Protein AF-A0ABD1LHS9-F1 (afdb_monomer)

pLDDT: mean 77.85, std 15.76, range [29.52, 94.88]

InterPro domains:
  IPR019557 Aminotransferase-like, plant mobile domain [PF10536] (13-123)
  IPR044824 Protein MAINTENANCE OF MERISTEMS-like [PTHR46033] (13-110)

Secondary structure (DSSP, 8-state):
-----PPPSSS-HHHHHHHHHH--GGG----PPPHHHHHTS-HHHHTTGGGTTB-EEEEETTEEEEE-GGG-GGGGTBPPP-PPSPSS-GGGGG---TT-TTS-HHHHSHHHHHHHHTGGG-B----SBP-SS--TTSTT-

Structure (mmCIF, N/CA/C/O backbone):
data_AF-A0ABD1LHS9-F1
#
_entry.id   AF-A0ABD1LHS9-F1
#
loop_
_atom_site.group_PDB
_atom_site.id
_atom_site.type_symbol
_atom_site.label_atom_id
_atom_site.label_alt_id
_atom_site.label_comp_id
_atom_site.label_asym_id
_atom_site.label_entity_id
_atom_site.label_seq_id
_atom_site.pdbx_PDB_ins_code
_atom_site.Cartn_x
_atom_site.Cartn_y
_atom_site.Cartn_z
_atom_site.occupancy
_atom_site.B_iso_or_equiv
_atom_site.auth_seq_id
_atom_site.auth_comp_id
_atom_site.auth_asym_id
_atom_site.auth_atom_id
_atom_site.pdbx_PDB_model_num
ATOM 1 N N . MET A 1 1 ? -13.846 -17.321 32.119 1.00 33.09 1 MET A N 1
ATOM 2 C CA . MET A 1 1 ? -12.910 -18.035 31.224 1.00 33.09 1 MET A CA 1
ATOM 3 C C . MET A 1 1 ? -13.586 -18.156 29.868 1.00 33.09 1 MET A C 1
ATOM 5 O O . MET A 1 1 ? -14.385 -19.063 29.684 1.00 33.09 1 MET A O 1
ATOM 9 N N . SER A 1 2 ? -13.377 -17.181 28.980 1.00 33.84 2 SER A N 1
ATOM 10 C CA . SER A 1 2 ? -13.980 -17.196 27.641 1.00 33.84 2 SER A CA 1
ATOM 11 C C . SER A 1 2 ? -13.049 -17.955 26.704 1.00 33.84 2 SER A C 1
ATOM 13 O O . SER A 1 2 ? -11.894 -17.570 26.539 1.00 33.84 2 SER A O 1
ATOM 15 N N . GLN A 1 3 ? -13.526 -19.072 26.164 1.00 29.52 3 GLN A N 1
ATOM 16 C CA . GLN A 1 3 ? -12.786 -19.886 25.210 1.00 29.52 3 GLN A CA 1
ATOM 17 C C . GLN A 1 3 ? -12.832 -19.208 23.838 1.00 29.52 3 GLN A C 1
ATOM 19 O O . GLN A 1 3 ? -13.898 -19.090 23.237 1.00 29.52 3 GLN A O 1
ATOM 24 N N . HIS A 1 4 ? -11.675 -18.783 23.333 1.00 38.28 4 HIS A N 1
ATOM 25 C CA . HIS A 1 4 ? -11.513 -18.449 21.924 1.00 38.28 4 HIS A CA 1
ATOM 26 C C . HIS A 1 4 ? -11.562 -19.752 21.117 1.00 38.28 4 HIS A C 1
ATOM 28 O O . HIS A 1 4 ? -10.635 -20.558 21.165 1.00 38.28 4 HIS A O 1
ATOM 34 N N . HIS A 1 5 ? -12.668 -19.985 20.411 1.00 35.00 5 HIS A N 1
ATOM 35 C CA . HIS A 1 5 ? -12.758 -21.048 19.414 1.00 35.00 5 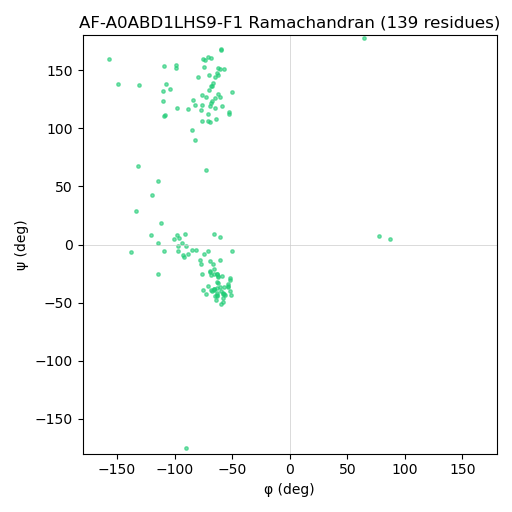HIS A CA 1
ATOM 36 C C . HIS A 1 5 ? -11.873 -20.667 18.220 1.00 35.00 5 HIS A C 1
ATOM 38 O O . HIS A 1 5 ? -12.220 -19.784 17.437 1.00 35.00 5 HIS A O 1
ATOM 44 N N . ALA A 1 6 ? -10.719 -21.320 18.096 1.00 43.56 6 ALA A N 1
ATOM 45 C CA . ALA A 1 6 ? -9.915 -21.281 16.884 1.00 43.56 6 ALA A CA 1
ATOM 46 C C . ALA A 1 6 ? -10.661 -22.047 15.779 1.00 43.56 6 ALA A C 1
ATOM 48 O O . ALA A 1 6 ? -10.956 -23.233 15.930 1.00 43.56 6 ALA A O 1
ATOM 49 N N . LEU A 1 7 ? -11.000 -21.370 14.680 1.00 44.59 7 LEU A N 1
ATOM 50 C CA . LEU A 1 7 ? -11.572 -22.031 13.507 1.00 44.59 7 LEU A CA 1
ATOM 51 C C . LEU A 1 7 ? -10.483 -22.887 12.826 1.00 44.59 7 LEU A C 1
ATOM 53 O O . LEU A 1 7 ? -9.372 -22.393 12.623 1.00 44.59 7 LEU A O 1
ATOM 57 N N . PRO A 1 8 ? -10.765 -24.152 12.461 1.00 42.44 8 PRO A N 1
ATOM 58 C CA . PRO A 1 8 ? -9.781 -25.032 11.840 1.00 42.44 8 PRO A CA 1
ATOM 59 C C . PRO A 1 8 ? -9.454 -24.528 10.426 1.00 42.44 8 PRO A C 1
ATOM 61 O O . PRO A 1 8 ? -10.334 -24.362 9.581 1.00 42.44 8 PRO A O 1
ATOM 64 N N . MET A 1 9 ? -8.173 -24.237 10.194 1.00 54.09 9 MET A N 1
ATOM 65 C CA . MET A 1 9 ? -7.706 -23.299 9.165 1.00 54.09 9 MET A CA 1
ATOM 66 C C . MET A 1 9 ? -7.530 -23.887 7.750 1.00 54.09 9 MET A C 1
ATOM 68 O O . MET A 1 9 ? -7.228 -23.128 6.839 1.00 54.09 9 MET A O 1
ATOM 72 N N . VAL A 1 10 ? -7.707 -25.194 7.507 1.00 51.69 10 VAL A N 1
ATOM 73 C CA . VAL A 1 10 ? -7.199 -25.793 6.244 1.00 51.69 10 VAL A CA 1
ATOM 74 C C . VAL A 1 10 ? -8.275 -26.324 5.275 1.00 51.69 10 VAL A C 1
ATOM 76 O O . VAL A 1 10 ? -8.065 -26.241 4.070 1.00 51.69 10 VAL A O 1
ATOM 79 N N . ASP A 1 11 ? -9.478 -26.707 5.723 1.00 54.44 11 ASP A N 1
ATOM 80 C CA . ASP A 1 11 ? -10.535 -27.248 4.828 1.00 54.44 11 ASP A CA 1
ATOM 81 C C . ASP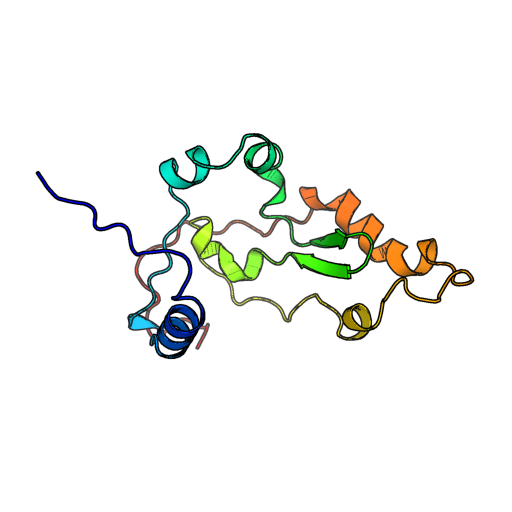 A 1 11 ? -11.604 -26.227 4.388 1.00 54.44 11 ASP A C 1
ATOM 83 O O . ASP A 1 11 ? -12.612 -26.567 3.768 1.00 54.44 11 ASP A O 1
ATOM 87 N N . ASN A 1 12 ? -11.408 -24.944 4.699 1.00 66.44 12 ASN A N 1
ATOM 88 C CA . ASN A 1 12 ? -12.502 -23.970 4.721 1.00 66.44 12 ASN A CA 1
ATOM 89 C C . ASN A 1 12 ? -12.395 -22.866 3.654 1.00 66.44 12 ASN A C 1
ATOM 91 O O . ASN A 1 12 ? -13.263 -22.006 3.591 1.00 66.44 12 ASN A O 1
ATOM 95 N N . MET A 1 13 ? -11.373 -22.861 2.786 1.00 76.12 13 MET A N 1
ATOM 96 C CA . MET A 1 13 ? -11.157 -21.756 1.829 1.00 76.12 13 MET A CA 1
ATOM 97 C C . MET A 1 13 ? -12.332 -21.541 0.867 1.00 76.12 13 MET A C 1
ATOM 99 O O . MET A 1 13 ? -12.715 -20.403 0.603 1.00 76.12 13 MET A O 1
ATOM 103 N N . GLY A 1 14 ? -12.939 -22.624 0.370 1.00 83.50 14 GLY A N 1
ATOM 104 C CA . GLY A 1 14 ? -14.106 -22.532 -0.512 1.00 83.50 14 GLY A CA 1
ATOM 105 C C . GLY A 1 14 ? -15.337 -21.961 0.196 1.00 83.50 14 GLY A C 1
ATOM 106 O O . GLY A 1 14 ? -16.071 -21.160 -0.375 1.00 83.50 14 GLY A O 1
ATOM 107 N N . VAL A 1 15 ? -15.537 -22.327 1.460 1.00 83.50 15 VAL A N 1
ATOM 108 C CA . VAL A 1 15 ? -16.645 -21.843 2.292 1.00 83.50 15 VAL A CA 1
ATOM 109 C C . VAL A 1 15 ? -16.397 -20.411 2.759 1.00 83.50 15 VAL A C 1
ATOM 111 O O . VAL A 1 15 ? -17.329 -19.616 2.731 1.00 83.50 15 VAL A O 1
ATOM 114 N N . ILE A 1 16 ? -15.164 -20.044 3.118 1.00 82.94 16 ILE A N 1
ATOM 115 C CA . ILE A 1 16 ? -14.770 -18.667 3.447 1.00 82.94 16 ILE A CA 1
ATOM 116 C C . ILE A 1 16 ? -15.021 -17.769 2.243 1.00 82.94 16 ILE A C 1
ATOM 118 O O . ILE A 1 16 ? -15.727 -16.775 2.372 1.00 82.94 16 ILE A O 1
ATOM 122 N N . ARG A 1 17 ? -14.523 -18.149 1.061 1.00 84.81 17 ARG A N 1
ATOM 123 C CA . ARG A 1 17 ? -14.746 -17.389 -0.172 1.00 84.81 17 ARG A CA 1
ATOM 124 C C . ARG A 1 17 ? -16.234 -17.231 -0.464 1.00 84.81 17 ARG A C 1
ATOM 126 O O . ARG A 1 17 ? -16.699 -16.115 -0.628 1.00 84.81 17 ARG A O 1
ATOM 133 N N . LYS A 1 18 ? -16.989 -18.332 -0.413 1.00 86.06 18 LYS A N 1
ATOM 134 C CA . LYS A 1 18 ? -18.445 -18.313 -0.587 1.00 86.06 18 LYS A CA 1
ATOM 135 C C . LYS A 1 18 ? -19.123 -17.387 0.427 1.00 86.06 18 LYS A C 1
ATOM 137 O O . LYS A 1 18 ? -20.017 -16.641 0.064 1.00 86.06 18 LYS A O 1
ATOM 142 N N . THR A 1 19 ? -18.702 -17.427 1.686 1.00 86.44 19 THR A N 1
ATOM 14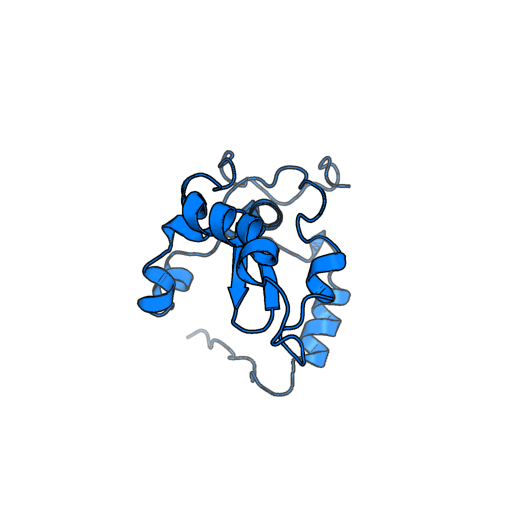3 C CA . THR A 1 19 ? -19.253 -16.577 2.747 1.00 86.44 19 THR A CA 1
ATOM 144 C C . THR A 1 19 ? -18.976 -15.108 2.454 1.00 86.44 19 THR A C 1
ATOM 146 O O . THR A 1 19 ? -19.915 -14.323 2.476 1.00 86.44 19 THR A O 1
ATOM 149 N N . LEU A 1 20 ? -17.733 -14.754 2.105 1.00 84.12 20 LEU A N 1
ATOM 150 C CA . LEU A 1 20 ? -17.347 -13.399 1.701 1.00 84.12 20 LEU A CA 1
ATOM 151 C C . LEU A 1 20 ? -18.147 -12.912 0.485 1.00 84.12 20 LEU A C 1
ATOM 153 O O . LEU A 1 20 ? -18.637 -11.788 0.506 1.00 84.12 20 LEU A O 1
ATOM 157 N N . ASP A 1 21 ? -18.342 -13.769 -0.521 1.00 85.88 21 ASP A N 1
ATOM 158 C CA . ASP A 1 21 ? -19.124 -13.458 -1.725 1.00 85.88 21 ASP A CA 1
ATOM 159 C C . ASP A 1 21 ? -20.607 -13.165 -1.402 1.00 85.88 21 ASP A C 1
ATOM 161 O O . ASP A 1 21 ? -21.260 -12.411 -2.124 1.00 85.88 21 ASP A O 1
ATOM 165 N N . TYR A 1 22 ? -21.150 -13.741 -0.320 1.00 85.50 22 TYR A N 1
ATOM 166 C CA . TYR A 1 22 ? -22.527 -13.505 0.137 1.00 85.50 22 TYR A CA 1
ATOM 167 C C . TYR A 1 22 ? -22.670 -12.384 1.173 1.00 85.50 22 TYR A C 1
ATOM 169 O O . TYR A 1 22 ? -23.805 -12.015 1.493 1.00 85.50 22 TYR A O 1
ATOM 177 N N . LEU A 1 23 ? -21.575 -11.835 1.710 1.00 83.00 23 LEU A N 1
ATOM 178 C CA . LEU A 1 23 ? -21.665 -10.723 2.653 1.00 83.00 23 LEU A CA 1
ATOM 179 C C . LEU A 1 23 ? -22.241 -9.497 1.945 1.00 83.00 23 LEU A C 1
ATOM 181 O O . LEU A 1 23 ? -21.731 -9.031 0.924 1.00 83.00 23 LEU A O 1
ATOM 185 N N . ARG A 1 24 ? -23.311 -8.935 2.511 1.00 76.69 24 ARG A N 1
ATOM 186 C CA . ARG A 1 24 ? -23.810 -7.633 2.065 1.00 76.69 24 ARG A CA 1
ATOM 187 C C . ARG A 1 24 ? -22.882 -6.554 2.606 1.00 76.69 24 ARG A C 1
ATOM 189 O O . ARG A 1 24 ? -22.193 -6.747 3.601 1.00 76.69 24 ARG A O 1
ATOM 196 N N . ARG A 1 25 ? -22.908 -5.366 1.999 1.00 67.62 25 ARG A N 1
ATOM 197 C CA . ARG A 1 25 ? -22.069 -4.233 2.438 1.00 67.62 25 ARG A CA 1
ATOM 198 C C . ARG A 1 25 ? -22.233 -3.893 3.924 1.00 67.62 25 ARG A C 1
ATOM 200 O O . ARG A 1 25 ? -21.257 -3.537 4.565 1.00 67.62 25 ARG A O 1
ATOM 207 N N . SER A 1 26 ? -23.447 -4.018 4.461 1.00 71.12 26 SER A N 1
ATOM 208 C CA . SER A 1 26 ? -23.745 -3.810 5.886 1.00 71.12 26 SER A CA 1
ATOM 209 C C . SER A 1 26 ? -23.157 -4.884 6.798 1.00 71.12 26 SER A C 1
ATOM 211 O O . SER A 1 26 ? -22.979 -4.645 7.987 1.00 71.12 26 SER A O 1
ATOM 213 N N . ASP A 1 27 ? -22.889 -6.063 6.241 1.00 74.69 27 ASP A N 1
ATOM 214 C CA . ASP A 1 27 ? -22.378 -7.223 6.963 1.00 74.69 27 ASP A CA 1
ATOM 215 C C . ASP A 1 27 ? -20.833 -7.202 7.013 1.00 74.69 27 ASP A C 1
ATOM 217 O O . ASP A 1 27 ? -20.229 -8.000 7.726 1.00 74.69 27 ASP A O 1
ATOM 221 N N . PHE A 1 28 ? -20.187 -6.280 6.280 1.00 71.50 28 PHE A N 1
ATOM 222 C CA . PHE A 1 28 ? -18.734 -6.131 6.224 1.00 71.50 28 PHE A CA 1
ATOM 223 C C . PHE A 1 28 ? -18.270 -4.858 6.942 1.00 71.50 28 PHE A C 1
ATOM 225 O O . PHE A 1 28 ? -18.484 -3.737 6.475 1.00 71.50 28 PHE A O 1
ATOM 232 N N . ILE A 1 29 ? -17.589 -5.031 8.075 1.00 72.19 29 ILE A N 1
ATOM 233 C CA . ILE A 1 29 ? -17.000 -3.927 8.837 1.00 72.19 29 ILE A CA 1
ATOM 234 C C . ILE A 1 29 ? -15.522 -3.819 8.468 1.00 72.19 29 ILE A C 1
ATOM 236 O O . ILE A 1 29 ? -14.734 -4.725 8.733 1.00 72.19 29 ILE A O 1
ATOM 240 N N . TRP A 1 30 ? -15.137 -2.687 7.881 1.00 74.69 30 TRP A N 1
ATOM 241 C CA . TRP A 1 30 ? -13.730 -2.360 7.669 1.00 74.69 30 TRP A CA 1
ATOM 242 C C . TRP A 1 30 ? -13.114 -1.915 8.993 1.00 74.69 30 TRP A C 1
ATOM 244 O O . TRP A 1 30 ? -13.394 -0.811 9.459 1.00 74.69 30 TRP A O 1
ATOM 254 N N . TYR A 1 31 ? -12.297 -2.779 9.593 1.00 78.62 31 TYR A N 1
ATOM 255 C CA . TYR A 1 31 ? -11.546 -2.465 10.803 1.00 78.62 31 TYR A CA 1
ATOM 256 C C . TYR A 1 31 ? -10.071 -2.213 10.453 1.00 78.62 31 TYR A C 1
ATOM 258 O O . TYR A 1 31 ? -9.503 -3.000 9.688 1.00 78.62 31 TYR A O 1
ATOM 266 N N . PRO A 1 32 ? -9.448 -1.141 10.971 1.00 86.62 32 PRO A N 1
ATOM 267 C CA . PRO A 1 32 ? -8.024 -0.907 10.779 1.00 86.62 32 PRO A CA 1
ATOM 268 C C . PRO A 1 32 ? -7.188 -2.026 11.399 1.00 86.62 32 PRO A C 1
ATOM 270 O O . PRO A 1 32 ? -7.594 -2.620 12.400 1.00 86.62 32 PRO A O 1
ATOM 273 N N . TYR A 1 33 ? -6.001 -2.289 10.860 1.00 87.44 33 TYR A N 1
ATOM 274 C CA . TYR A 1 33 ? -5.055 -3.183 11.519 1.00 87.44 33 TYR A CA 1
ATOM 275 C C . TYR A 1 33 ? -4.716 -2.631 12.910 1.00 87.44 33 TYR A C 1
ATOM 277 O O . TYR A 1 33 ? -4.220 -1.511 13.043 1.00 87.44 33 TYR A O 1
ATOM 285 N N . SER A 1 34 ? -5.024 -3.399 13.959 1.00 88.94 34 SER A N 1
ATOM 286 C CA . SER A 1 34 ? -4.676 -3.019 15.328 1.00 88.94 34 SER A CA 1
ATOM 287 C C . SER A 1 34 ? -3.178 -3.189 15.566 1.00 88.94 34 SER A C 1
ATOM 289 O O . SER A 1 34 ? -2.529 -3.989 14.891 1.00 88.94 34 SER A O 1
ATOM 291 N N . ALA A 1 35 ? -2.646 -2.490 16.573 1.00 90.12 35 ALA A N 1
ATOM 292 C CA . ALA A 1 35 ? -1.266 -2.684 17.017 1.00 90.12 35 ALA A CA 1
ATOM 293 C C . ALA A 1 35 ? -0.970 -4.171 17.282 1.00 90.12 35 ALA A C 1
ATOM 295 O O . ALA A 1 35 ? -0.003 -4.690 16.746 1.00 90.12 35 ALA A O 1
ATOM 296 N N . ASP A 1 36 ? -1.884 -4.888 17.947 1.00 92.94 36 ASP A N 1
ATOM 297 C CA . ASP A 1 36 ? -1.737 -6.327 18.209 1.00 92.94 36 ASP A CA 1
ATOM 298 C C . ASP A 1 36 ? -1.562 -7.169 16.934 1.00 92.94 36 ASP A C 1
ATOM 300 O O . ASP A 1 36 ? -0.840 -8.164 16.949 1.00 92.94 36 ASP A O 1
ATOM 304 N N . VAL A 1 37 ? -2.243 -6.813 15.836 1.00 89.94 37 VAL A N 1
ATOM 305 C CA . VAL A 1 37 ? -2.108 -7.515 14.548 1.00 89.94 37 VAL A CA 1
ATOM 306 C C . VAL A 1 37 ? -0.763 -7.192 13.908 1.00 89.94 37 VAL A C 1
ATOM 308 O O . VAL A 1 37 ? -0.100 -8.093 13.403 1.00 89.94 37 VAL A O 1
ATOM 311 N N . ILE A 1 38 ? -0.341 -5.928 13.950 1.00 91.19 38 ILE A N 1
ATOM 312 C CA . ILE A 1 38 ? 0.957 -5.501 13.414 1.00 91.19 38 ILE A CA 1
ATOM 313 C C . ILE A 1 38 ? 2.120 -6.124 14.206 1.00 91.19 38 ILE A C 1
ATOM 315 O O . ILE A 1 38 ? 3.112 -6.570 13.624 1.00 91.19 38 ILE A O 1
ATOM 319 N N . ASP A 1 39 ? 1.978 -6.236 15.523 1.00 91.88 39 ASP A N 1
ATOM 320 C CA . ASP A 1 39 ? 2.972 -6.821 16.425 1.00 91.88 39 ASP A CA 1
ATOM 321 C C . ASP A 1 39 ? 3.111 -8.342 16.238 1.00 91.88 39 ASP A C 1
ATOM 323 O O . ASP A 1 39 ? 4.173 -8.912 16.494 1.00 91.88 39 ASP A O 1
ATOM 327 N N . GLN A 1 40 ? 2.080 -9.009 15.712 1.00 94.69 40 GLN A N 1
ATOM 328 C CA . GLN A 1 40 ? 2.126 -10.433 15.357 1.00 94.69 40 GLN A CA 1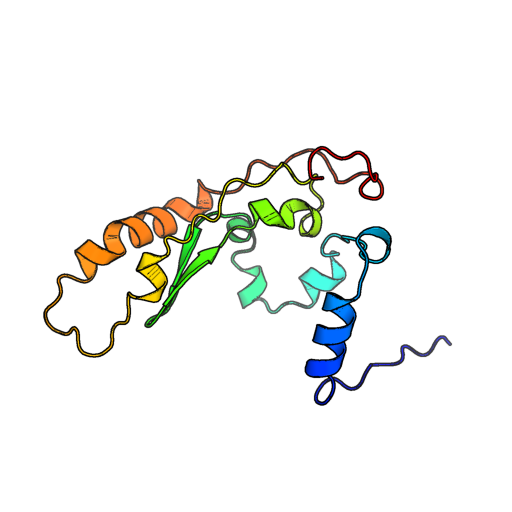
ATOM 329 C C . GLN A 1 40 ? 2.846 -10.728 14.035 1.00 94.69 40 GLN A C 1
ATOM 331 O O . GLN A 1 40 ? 3.147 -11.890 13.757 1.00 94.69 40 GLN A O 1
ATOM 336 N N . LEU A 1 41 ? 3.120 -9.716 13.207 1.00 92.12 41 LEU A N 1
ATOM 337 C CA . LEU A 1 41 ? 3.870 -9.905 11.965 1.00 92.12 41 LEU A CA 1
ATOM 338 C C . LEU A 1 41 ? 5.338 -10.263 12.258 1.00 92.12 41 LEU A C 1
ATOM 340 O O . LEU A 1 41 ? 5.846 -10.036 13.357 1.00 92.12 41 LEU A O 1
ATOM 344 N N . SER A 1 42 ? 6.043 -10.838 11.284 1.00 93.62 42 SER A N 1
ATOM 345 C CA . SER A 1 42 ? 7.492 -11.016 11.424 1.00 93.62 42 SER A CA 1
ATOM 346 C C . SER A 1 42 ? 8.225 -9.674 11.328 1.00 93.62 42 SER A C 1
ATOM 348 O O . SER A 1 42 ? 7.693 -8.687 10.805 1.00 93.62 42 SER A O 1
ATOM 350 N N . ASP A 1 43 ? 9.470 -9.637 11.804 1.00 92.62 43 ASP A N 1
ATOM 351 C CA . ASP A 1 43 ? 10.324 -8.454 11.670 1.00 92.62 43 ASP A CA 1
ATOM 352 C C . ASP A 1 43 ? 10.558 -8.090 10.200 1.00 92.62 43 ASP A C 1
ATOM 354 O O . ASP A 1 43 ? 10.534 -6.910 9.859 1.00 92.62 43 ASP A O 1
ATOM 358 N N . GLU A 1 44 ? 10.686 -9.078 9.308 1.00 89.06 44 GLU A N 1
ATOM 359 C CA . GLU A 1 44 ? 10.838 -8.843 7.867 1.00 89.06 44 GLU A CA 1
ATOM 360 C C . GLU A 1 44 ? 9.609 -8.153 7.271 1.00 89.06 44 GLU A C 1
ATOM 362 O O . GLU A 1 44 ? 9.745 -7.279 6.418 1.00 89.06 44 GLU A O 1
ATOM 367 N N . CYS A 1 45 ? 8.407 -8.512 7.734 1.00 87.81 45 CYS A N 1
ATOM 368 C CA . CYS A 1 45 ? 7.178 -7.855 7.304 1.00 87.81 45 CYS A CA 1
ATOM 369 C C . CYS A 1 45 ? 7.112 -6.408 7.807 1.00 87.81 45 CYS A C 1
ATOM 371 O O . CYS A 1 45 ? 6.687 -5.526 7.062 1.00 87.81 45 CYS A O 1
ATOM 373 N N . ARG A 1 46 ? 7.543 -6.154 9.0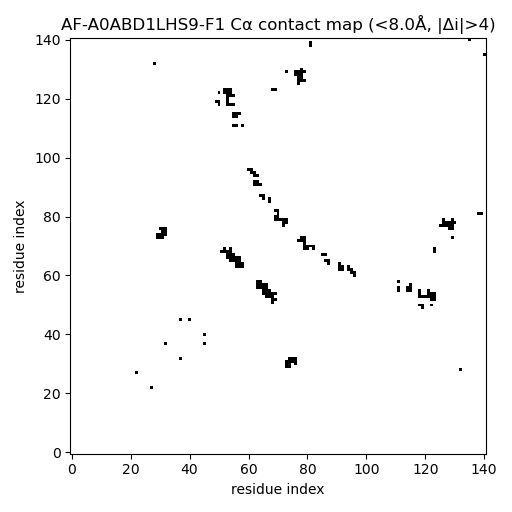50 1.00 90.06 46 ARG A N 1
ATOM 374 C CA . ARG A 1 46 ? 7.526 -4.814 9.655 1.00 90.06 46 ARG A CA 1
ATOM 375 C C . ARG A 1 46 ? 8.634 -3.885 9.160 1.00 90.06 46 ARG A C 1
ATOM 377 O O . ARG A 1 46 ? 8.464 -2.670 9.224 1.00 90.06 46 ARG A O 1
ATOM 384 N N . HIS A 1 47 ? 9.754 -4.434 8.688 1.00 88.81 47 HIS A N 1
ATOM 385 C CA . HIS A 1 47 ? 10.967 -3.678 8.356 1.00 88.81 47 HIS A CA 1
ATOM 386 C C . HIS A 1 47 ? 10.720 -2.519 7.381 1.00 88.81 47 HIS A C 1
ATOM 388 O O . HIS A 1 47 ? 11.336 -1.467 7.506 1.00 88.81 47 HIS A O 1
ATOM 394 N N . GLU A 1 48 ? 9.783 -2.697 6.450 1.00 86.94 48 GLU A N 1
ATOM 395 C CA . GLU A 1 48 ? 9.438 -1.718 5.415 1.00 86.94 48 GLU A CA 1
ATOM 396 C C . GLU A 1 48 ? 7.962 -1.288 5.545 1.00 86.94 48 GLU A C 1
ATOM 398 O O . GLU A 1 48 ? 7.219 -1.204 4.569 1.00 86.94 48 GLU A O 1
ATOM 403 N N . MET A 1 49 ? 7.485 -1.047 6.770 1.00 89.50 49 MET A N 1
ATOM 404 C CA . MET A 1 49 ? 6.121 -0.538 6.993 1.00 89.50 49 MET A CA 1
ATOM 405 C C . MET A 1 49 ? 5.849 0.802 6.299 1.00 89.50 49 MET A C 1
ATOM 407 O O . MET A 1 49 ? 4.708 1.092 5.942 1.00 89.50 49 MET A O 1
ATOM 411 N N . ASP A 1 50 ? 6.883 1.613 6.075 1.00 87.25 50 ASP A N 1
ATOM 412 C CA . ASP A 1 50 ? 6.789 2.908 5.398 1.00 87.25 50 ASP A CA 1
ATOM 413 C C . ASP A 1 50 ? 6.318 2.793 3.940 1.00 87.25 50 ASP A C 1
ATOM 415 O O . ASP A 1 50 ? 5.714 3.735 3.424 1.00 87.25 50 ASP A O 1
ATOM 419 N N . ILE A 1 51 ? 6.543 1.647 3.285 1.00 92.25 51 ILE A N 1
ATOM 420 C CA . ILE A 1 51 ? 6.131 1.422 1.890 1.00 92.25 51 ILE A CA 1
ATOM 421 C C . ILE A 1 51 ? 4.800 0.676 1.755 1.00 92.25 51 ILE A C 1
ATOM 423 O O . ILE A 1 51 ? 4.328 0.460 0.639 1.00 92.25 51 ILE A O 1
ATOM 427 N N . TRP A 1 52 ? 4.154 0.287 2.859 1.00 92.50 52 TRP A N 1
ATOM 428 C CA . TRP A 1 52 ? 2.851 -0.387 2.798 1.00 92.50 52 TRP A CA 1
ATOM 429 C C . TRP A 1 52 ? 1.770 0.492 2.169 1.00 92.50 52 TRP A C 1
ATOM 431 O O . TRP A 1 52 ? 0.831 -0.017 1.561 1.00 92.50 52 TRP A O 1
ATOM 441 N N . GLU A 1 53 ? 1.929 1.808 2.279 1.00 93.69 53 GLU A N 1
ATOM 442 C CA . GLU A 1 53 ? 1.030 2.811 1.715 1.00 93.69 53 GLU A CA 1
ATOM 443 C C . GLU A 1 53 ? 1.427 3.236 0.289 1.00 93.69 53 GLU A C 1
ATOM 445 O O . GLU A 1 53 ? 0.730 4.047 -0.323 1.00 93.69 53 GLU A O 1
ATOM 450 N N . SER A 1 54 ? 2.523 2.697 -0.265 1.00 94.88 54 SER A N 1
ATOM 451 C CA . SER A 1 54 ? 3.035 3.053 -1.592 1.00 94.88 54 SER A CA 1
ATOM 452 C C . SER A 1 54 ? 2.176 2.499 -2.727 1.00 94.88 54 SER A C 1
ATOM 454 O O . SER A 1 54 ? 1.986 1.294 -2.850 1.00 94.88 54 SER A O 1
ATOM 456 N N . ILE A 1 55 ? 1.744 3.363 -3.640 1.00 93.56 55 ILE A N 1
ATOM 457 C CA . ILE A 1 55 ? 1.107 2.966 -4.896 1.00 93.56 55 ILE A CA 1
ATOM 458 C C . ILE A 1 55 ? 2.220 2.690 -5.915 1.00 93.56 55 ILE A C 1
ATOM 460 O O . ILE A 1 55 ? 2.802 3.618 -6.479 1.00 93.56 55 ILE A O 1
ATOM 464 N N . CYS A 1 56 ? 2.582 1.422 -6.121 1.00 92.44 56 CYS A N 1
ATOM 465 C CA . CYS A 1 56 ? 3.731 1.054 -6.958 1.00 92.44 56 CYS A CA 1
ATOM 466 C C . CYS A 1 56 ? 3.631 -0.380 -7.511 1.00 92.44 56 CYS A C 1
ATOM 468 O O . CYS A 1 56 ? 2.892 -1.202 -6.971 1.00 92.44 56 CYS A O 1
ATOM 470 N N . PRO A 1 57 ? 4.359 -0.720 -8.587 1.00 90.62 57 PRO A N 1
ATOM 471 C CA . PRO A 1 57 ? 4.407 -2.089 -9.081 1.00 90.62 57 PRO A CA 1
ATOM 472 C C . PRO A 1 57 ? 5.303 -2.965 -8.197 1.00 90.62 57 PRO A C 1
ATOM 474 O O . PRO A 1 57 ? 6.469 -2.651 -7.970 1.00 90.62 57 PRO A O 1
ATOM 477 N N . LEU A 1 58 ? 4.768 -4.100 -7.761 1.00 87.81 58 LEU A N 1
ATOM 478 C CA . LEU A 1 58 ? 5.511 -5.214 -7.192 1.00 87.81 58 LEU A CA 1
ATOM 479 C C . LEU A 1 58 ? 6.076 -6.051 -8.336 1.00 87.81 58 LEU A C 1
ATOM 481 O O . LEU A 1 58 ? 5.336 -6.571 -9.175 1.00 87.81 58 LEU A O 1
ATOM 485 N N . VAL A 1 59 ? 7.399 -6.172 -8.368 1.00 79.12 59 VAL A N 1
ATOM 486 C CA . VAL A 1 59 ? 8.115 -6.938 -9.388 1.00 79.12 59 VAL A CA 1
ATOM 487 C C . VAL A 1 59 ? 8.658 -8.204 -8.742 1.00 79.12 59 VAL A C 1
ATOM 489 O O . VAL A 1 59 ? 9.567 -8.156 -7.917 1.00 79.12 59 VAL A O 1
ATOM 492 N N . SER A 1 60 ? 8.101 -9.347 -9.128 1.00 77.38 60 SER A N 1
ATOM 493 C CA . SER A 1 60 ? 8.656 -10.667 -8.835 1.00 77.38 60 SER A CA 1
ATOM 494 C C . SER A 1 60 ? 9.188 -11.270 -10.129 1.00 77.38 60 SER A C 1
ATOM 496 O O . SER A 1 60 ? 8.683 -10.949 -11.204 1.00 77.38 60 SER A O 1
ATOM 498 N N . ASN A 1 61 ? 10.173 -12.170 -10.044 1.00 68.69 61 ASN A N 1
ATOM 499 C CA . ASN A 1 61 ? 10.905 -12.762 -11.176 1.00 68.69 61 ASN A CA 1
ATOM 500 C C . ASN A 1 61 ? 10.035 -13.344 -12.310 1.00 68.69 61 ASN A C 1
ATOM 502 O O . ASN A 1 61 ? 10.585 -13.794 -13.304 1.00 68.69 61 ASN A O 1
ATOM 506 N N . LEU A 1 62 ? 8.708 -13.408 -12.193 1.00 68.62 62 LEU A N 1
ATOM 507 C CA . LEU A 1 62 ? 7.809 -13.902 -13.234 1.00 68.62 62 LEU A CA 1
ATOM 508 C C . LEU A 1 62 ? 6.530 -13.070 -13.417 1.00 68.62 62 LEU A 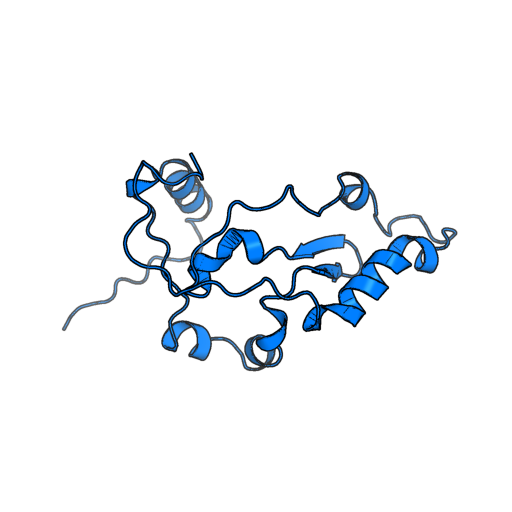C 1
ATOM 510 O O . LEU A 1 62 ? 5.762 -13.390 -14.323 1.00 68.62 62 LEU A O 1
ATOM 514 N N . ILE A 1 63 ? 6.267 -12.067 -12.568 1.00 75.19 63 ILE A N 1
ATOM 515 C CA . ILE A 1 63 ? 4.984 -11.349 -12.517 1.00 75.19 63 ILE A CA 1
ATOM 516 C C . ILE A 1 63 ? 5.214 -9.901 -12.073 1.00 75.19 63 ILE A C 1
ATOM 518 O O . ILE A 1 63 ? 5.964 -9.642 -11.132 1.00 75.19 63 ILE A O 1
ATOM 522 N N . ILE A 1 64 ? 4.521 -8.976 -12.737 1.00 78.94 64 ILE A N 1
ATOM 523 C CA . ILE A 1 64 ? 4.370 -7.589 -12.298 1.00 78.94 64 ILE A CA 1
ATOM 524 C C . ILE A 1 64 ? 2.918 -7.398 -11.863 1.00 78.94 64 ILE A C 1
ATOM 526 O O . ILE A 1 64 ? 2.002 -7.624 -12.655 1.00 78.94 64 ILE A O 1
ATOM 530 N N . GLU A 1 65 ? 2.713 -6.963 -10.626 1.00 86.50 65 GLU A N 1
ATOM 531 C CA . GLU A 1 65 ? 1.394 -6.669 -10.061 1.00 86.50 65 GLU A CA 1
ATOM 532 C C . GLU A 1 65 ? 1.417 -5.292 -9.399 1.00 86.50 65 GLU A C 1
ATOM 534 O O . GLU A 1 65 ? 2.387 -4.954 -8.732 1.00 86.50 65 GLU A O 1
ATOM 539 N N . TRP A 1 66 ? 0.388 -4.463 -9.584 1.00 88.19 66 TRP A N 1
ATOM 540 C CA . TRP A 1 66 ? 0.354 -3.158 -8.920 1.00 88.19 66 TRP A CA 1
ATOM 541 C C . TRP A 1 66 ? -0.184 -3.266 -7.499 1.00 88.19 66 TRP A C 1
ATOM 543 O O . TRP A 1 66 ? -1.319 -3.683 -7.282 1.00 88.19 66 TRP A O 1
ATOM 553 N N . HIS A 1 67 ? 0.614 -2.793 -6.548 1.00 91.38 67 HIS A N 1
ATOM 554 C CA . HIS A 1 67 ? 0.177 -2.501 -5.193 1.00 91.38 67 HIS A CA 1
ATOM 555 C C . HIS A 1 67 ? -0.617 -1.190 -5.188 1.00 91.38 67 HIS A C 1
ATOM 557 O O . HIS A 1 67 ? -0.104 -0.150 -5.608 1.00 91.38 67 HIS A O 1
ATOM 563 N N . GLN A 1 68 ? -1.881 -1.246 -4.757 1.00 92.75 68 GLN A N 1
ATOM 564 C CA . GLN A 1 68 ? -2.815 -0.107 -4.735 1.00 92.75 68 GLN A CA 1
ATOM 565 C C . GLN A 1 68 ? -3.524 0.020 -3.376 1.00 92.75 68 GLN A C 1
ATOM 567 O O . GLN A 1 68 ? -4.736 -0.215 -3.269 1.00 92.75 68 GLN A O 1
ATOM 572 N N . PRO A 1 69 ? -2.778 0.362 -2.310 1.00 92.56 69 PRO A N 1
ATOM 573 C CA . PRO A 1 69 ? -3.329 0.508 -0.962 1.00 92.56 69 PRO A CA 1
ATOM 574 C C . PRO A 1 69 ? -4.303 1.693 -0.840 1.00 92.56 69 PRO A C 1
ATOM 576 O O . PRO A 1 69 ? -5.139 1.718 0.062 1.00 92.56 69 PRO A O 1
ATOM 579 N N . ASP A 1 70 ? -4.284 2.621 -1.801 1.00 92.19 70 ASP A N 1
ATOM 580 C CA . ASP A 1 70 ? -5.262 3.699 -1.961 1.00 92.19 70 ASP A CA 1
ATOM 581 C C . ASP A 1 70 ? -6.697 3.200 -2.177 1.00 92.19 70 ASP A C 1
ATOM 583 O O . ASP A 1 70 ? -7.627 3.984 -2.045 1.00 92.19 70 ASP A O 1
ATOM 587 N N . ARG A 1 71 ? -6.910 1.909 -2.465 1.00 90.19 71 ARG A N 1
ATOM 588 C CA . ARG A 1 71 ? -8.245 1.282 -2.551 1.00 90.19 71 ARG A CA 1
ATOM 589 C C . ARG A 1 71 ? -8.742 0.670 -1.241 1.00 90.19 71 ARG A C 1
ATOM 591 O O . ARG A 1 71 ? -9.897 0.253 -1.171 1.00 90.19 71 ARG A O 1
ATOM 598 N N . ILE A 1 72 ? -7.866 0.556 -0.245 1.00 88.62 72 ILE A N 1
ATOM 599 C CA . ILE A 1 72 ? -8.110 -0.116 1.040 1.00 88.62 72 ILE A CA 1
ATOM 600 C C . ILE A 1 72 ? -7.639 0.737 2.229 1.00 88.62 72 ILE A C 1
ATOM 602 O O . ILE A 1 72 ? -7.314 0.214 3.293 1.00 88.62 72 ILE A O 1
ATOM 606 N N . MET A 1 73 ? -7.655 2.062 2.089 1.00 91.00 73 MET A N 1
ATOM 607 C CA . MET A 1 73 ? -7.220 3.051 3.084 1.00 91.00 73 MET A CA 1
ATOM 608 C C . MET A 1 73 ? -7.869 2.850 4.465 1.00 91.00 73 MET A C 1
ATOM 610 O O . MET A 1 73 ? -7.251 3.122 5.493 1.00 91.00 73 MET A O 1
ATOM 614 N N . ARG A 1 74 ? -9.084 2.287 4.509 1.00 86.81 74 ARG A N 1
ATOM 615 C CA . ARG A 1 74 ? -9.789 1.943 5.759 1.00 86.81 74 ARG A CA 1
ATOM 616 C C . ARG A 1 74 ? -9.065 0.898 6.601 1.00 86.81 74 ARG A C 1
ATOM 618 O O . ARG A 1 74 ? -9.126 0.980 7.823 1.00 86.81 74 ARG A O 1
ATOM 625 N N . GLN A 1 75 ? -8.359 -0.048 5.981 1.00 88.56 75 GLN A N 1
ATOM 626 C CA . GLN A 1 75 ? -7.533 -1.016 6.713 1.00 88.56 75 GLN A CA 1
ATOM 627 C C . GLN A 1 75 ? -6.349 -0.344 7.419 1.00 88.56 75 GLN A C 1
ATOM 629 O O . GLN A 1 75 ? -5.837 -0.868 8.401 1.00 88.56 75 GLN A O 1
ATOM 634 N N . PHE A 1 76 ? -5.957 0.847 6.969 1.00 89.44 76 PHE A N 1
ATOM 635 C CA . PHE A 1 76 ? -4.919 1.667 7.589 1.00 89.44 76 PHE A CA 1
ATOM 636 C C . PHE A 1 76 ? -5.492 2.738 8.534 1.00 89.44 76 PHE A C 1
ATOM 638 O O . PHE A 1 76 ? -4.748 3.557 9.062 1.00 89.44 76 PHE A O 1
ATOM 645 N N . GLY A 1 77 ? -6.809 2.744 8.772 1.00 89.50 77 GLY A N 1
ATOM 646 C CA . GLY A 1 77 ? -7.455 3.709 9.668 1.00 89.50 77 GLY A CA 1
ATOM 647 C C . GLY A 1 77 ? -7.864 5.023 9.017 1.00 89.50 77 GLY A C 1
ATOM 648 O O . GLY A 1 77 ? -8.371 5.901 9.712 1.00 89.50 77 GLY A O 1
ATOM 649 N N . PHE A 1 78 ? -7.708 5.158 7.703 1.00 90.19 78 PHE A N 1
ATOM 650 C CA . PHE A 1 78 ? -8.041 6.374 6.970 1.00 90.19 78 PHE A CA 1
ATOM 651 C C . PHE A 1 78 ? -9.409 6.273 6.287 1.00 90.19 78 PHE A C 1
ATOM 653 O O . PHE A 1 78 ? -9.890 5.191 5.941 1.00 90.19 78 PHE A O 1
ATOM 660 N N . GLN A 1 79 ? -10.040 7.419 6.053 1.00 88.44 79 GLN A N 1
ATOM 661 C CA . GLN A 1 79 ? -11.193 7.515 5.163 1.00 88.44 79 GLN A CA 1
ATOM 662 C C . GLN A 1 79 ? -10.801 7.120 3.734 1.00 88.44 79 GLN A C 1
ATOM 664 O O . GLN A 1 79 ? -9.846 7.618 3.150 1.00 88.44 79 GLN A O 1
ATOM 669 N N . GLN A 1 80 ? -11.571 6.216 3.141 1.00 86.94 80 GLN A N 1
ATOM 670 C CA . GLN A 1 80 ? -11.399 5.860 1.734 1.00 86.94 80 GLN A CA 1
ATOM 671 C C . GLN A 1 80 ? -11.788 7.093 0.891 1.00 86.94 80 GLN A C 1
ATOM 673 O O . GLN A 1 80 ? -12.896 7.612 1.085 1.00 86.94 80 GLN A O 1
ATOM 678 N N . LEU A 1 81 ? -11.014 7.453 -0.147 1.00 86.06 81 LEU A N 1
ATOM 679 C CA . LEU A 1 81 ? -11.465 8.285 -1.297 1.00 86.06 81 LEU A CA 1
ATOM 680 C C . LEU A 1 81 ? -11.824 7.438 -2.533 1.00 86.06 81 LEU A C 1
ATOM 682 O O . LEU A 1 81 ? -11.309 6.324 -2.656 1.00 86.06 81 LEU A O 1
ATOM 686 N N . ILE A 1 82 ? -12.745 7.908 -3.395 1.00 84.75 82 ILE A N 1
ATOM 687 C CA . ILE A 1 82 ? -13.185 7.135 -4.574 1.00 84.75 82 ILE A CA 1
ATOM 688 C C . ILE A 1 82 ? -11.931 6.731 -5.357 1.00 84.75 82 ILE A C 1
ATOM 690 O O . ILE A 1 82 ? -11.220 7.616 -5.841 1.00 84.75 82 ILE A O 1
ATOM 694 N N . PRO A 1 83 ? -11.613 5.428 -5.448 1.00 81.69 83 PRO A N 1
ATOM 695 C CA . PRO A 1 83 ? -10.339 5.011 -5.988 1.00 81.69 83 PRO A CA 1
ATOM 696 C C . PRO A 1 83 ? -10.300 5.290 -7.483 1.00 81.69 83 PRO A C 1
ATOM 698 O O . PRO A 1 83 ? -11.291 5.119 -8.199 1.00 81.69 83 PRO A O 1
ATOM 701 N N . HIS A 1 84 ? -9.119 5.646 -7.976 1.00 84.44 84 HIS A N 1
ATOM 702 C CA . HIS A 1 84 ? -8.872 5.725 -9.410 1.00 84.44 84 HIS A CA 1
ATOM 703 C C . HIS A 1 84 ? -9.111 4.360 -10.084 1.00 84.44 84 HIS A C 1
ATOM 705 O O . HIS A 1 84 ? -9.238 3.340 -9.403 1.00 84.44 84 HIS A O 1
ATOM 711 N N . PRO A 1 85 ? -9.176 4.265 -11.419 1.00 85.38 85 PRO A N 1
ATOM 712 C CA . PRO A 1 85 ? -9.144 2.973 -12.104 1.00 85.38 85 PRO A CA 1
ATOM 713 C C . PRO A 1 85 ? -7.879 2.164 -11.755 1.00 85.38 85 PRO A C 1
ATOM 715 O O . PRO A 1 85 ? -6.860 2.771 -11.412 1.00 85.38 85 PRO A O 1
ATOM 718 N N . PRO A 1 86 ? -7.924 0.816 -11.787 1.00 84.81 86 PRO A N 1
ATOM 719 C CA . PRO A 1 86 ? -6.754 -0.022 -11.528 1.00 84.81 86 PRO A CA 1
ATOM 720 C C . PRO A 1 86 ? -5.540 0.411 -12.348 1.00 84.81 86 PRO A C 1
ATOM 722 O O . PRO A 1 86 ? -5.643 0.613 -13.556 1.00 84.81 86 PRO A O 1
ATOM 725 N N . CYS A 1 87 ? -4.395 0.557 -11.680 1.00 81.12 87 CYS A N 1
ATOM 726 C CA . CYS A 1 87 ? -3.149 0.964 -12.328 1.00 81.12 87 CYS A CA 1
ATOM 727 C C . CYS A 1 87 ? -2.507 -0.189 -13.097 1.00 81.12 87 CYS A C 1
ATOM 729 O O . CYS A 1 87 ? -1.670 0.076 -13.952 1.00 81.12 87 CYS A O 1
ATOM 731 N N . THR A 1 88 ? -2.912 -1.438 -12.828 1.00 78.62 88 THR A N 1
ATOM 732 C CA . THR A 1 88 ? -2.461 -2.634 -13.546 1.00 78.62 88 THR A CA 1
ATOM 733 C C . THR A 1 88 ? -2.897 -2.579 -15.011 1.00 78.62 88 THR A C 1
ATOM 735 O O . THR A 1 88 ? -4.082 -2.771 -15.300 1.00 78.62 88 THR A O 1
ATOM 738 N N . PRO A 1 89 ? -1.976 -2.356 -15.967 1.00 71.56 89 PRO A N 1
ATOM 739 C CA . PRO A 1 89 ? -2.320 -2.398 -17.379 1.00 71.56 89 PRO A CA 1
ATOM 740 C C . PRO A 1 89 ? -2.666 -3.842 -17.766 1.00 71.56 89 PRO A C 1
ATOM 742 O O . PRO A 1 89 ? -1.908 -4.745 -17.418 1.00 71.56 89 PRO A O 1
ATOM 745 N N . PRO A 1 90 ? -3.731 -4.112 -18.538 1.00 71.00 90 PRO A N 1
ATOM 746 C CA . PRO A 1 90 ? -4.073 -5.480 -18.951 1.00 71.00 90 PRO A CA 1
ATOM 747 C C . PRO A 1 90 ? -2.901 -6.233 -19.600 1.00 71.00 90 PRO A C 1
ATOM 749 O O . PRO A 1 90 ? -2.761 -7.446 -19.465 1.00 71.00 90 PRO A O 1
ATOM 752 N N . GLN A 1 91 ? -2.016 -5.488 -20.263 1.00 68.69 91 GLN A N 1
ATOM 753 C CA . GLN A 1 91 ? -0.841 -5.994 -20.953 1.00 68.69 91 GLN A CA 1
ATOM 754 C C . GLN A 1 91 ? 0.201 -6.604 -20.007 1.00 68.69 91 GLN A C 1
ATOM 756 O O . GLN A 1 91 ? 0.941 -7.484 -20.447 1.00 68.69 91 GLN A O 1
ATOM 761 N N . VAL A 1 92 ? 0.258 -6.208 -18.724 1.00 68.25 92 VAL A N 1
ATOM 762 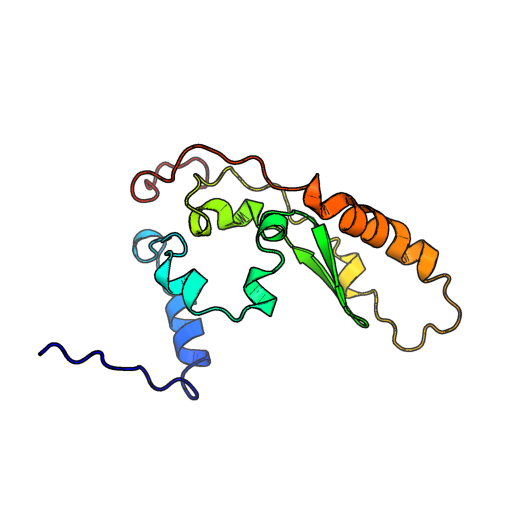C CA . VAL A 1 92 ? 1.257 -6.765 -17.792 1.00 68.25 92 VAL A CA 1
ATOM 763 C C . VAL A 1 92 ? 0.999 -8.232 -17.462 1.00 68.25 92 VAL A C 1
ATOM 765 O O . VAL A 1 92 ? 1.950 -8.975 -17.247 1.00 68.25 92 VAL A O 1
ATOM 768 N N . HIS A 1 93 ? -0.251 -8.701 -17.546 1.00 68.69 93 HIS A N 1
ATOM 769 C CA . HIS A 1 93 ? -0.579 -10.123 -17.382 1.00 68.69 93 HIS A CA 1
ATOM 770 C C . HIS A 1 93 ? -0.071 -10.994 -18.544 1.00 68.69 93 HIS A C 1
ATOM 772 O O . HIS A 1 93 ? -0.009 -12.217 -18.425 1.00 68.69 93 HIS A O 1
ATOM 778 N N . HIS A 1 94 ? 0.321 -10.378 -19.663 1.00 66.94 94 HIS A N 1
ATOM 779 C CA . HIS A 1 94 ? 0.944 -11.046 -20.807 1.00 66.94 94 HIS A CA 1
ATOM 780 C C . HIS A 1 94 ? 2.482 -10.954 -20.784 1.00 66.94 94 HIS A C 1
ATOM 782 O O . HIS A 1 94 ? 3.158 -11.564 -21.621 1.00 66.94 94 HIS A O 1
ATOM 788 N N . LEU A 1 95 ? 3.058 -10.210 -19.832 1.00 66.44 95 LEU A N 1
ATOM 789 C CA . LEU A 1 95 ? 4.502 -10.112 -19.639 1.00 66.44 95 LEU A CA 1
ATOM 790 C C . LEU A 1 95 ? 4.993 -11.312 -18.823 1.00 66.44 95 LEU A C 1
ATOM 792 O O . LEU A 1 95 ? 5.060 -11.275 -17.601 1.00 66.44 95 LEU A O 1
ATOM 796 N N . THR A 1 96 ? 5.353 -12.394 -19.514 1.00 64.50 96 THR A N 1
ATOM 797 C CA . THR A 1 96 ? 5.997 -13.565 -18.900 1.00 64.50 96 THR A CA 1
ATOM 798 C C . THR A 1 96 ? 7.466 -13.631 -19.300 1.00 64.50 96 THR A C 1
ATOM 800 O O . THR A 1 96 ? 7.755 -13.506 -20.488 1.00 64.50 96 THR A O 1
ATOM 803 N N . LEU A 1 97 ? 8.380 -13.953 -18.379 1.00 61.59 97 LEU A N 1
ATOM 804 C CA . LEU A 1 97 ? 9.791 -14.202 -18.732 1.00 61.59 97 LEU A CA 1
ATOM 805 C C . LEU A 1 97 ? 10.019 -15.523 -19.502 1.00 61.59 97 LEU A C 1
ATOM 807 O O . LEU A 1 97 ? 11.131 -15.808 -19.943 1.00 61.59 97 LEU A O 1
ATOM 811 N N . ARG A 1 98 ? 8.986 -16.359 -19.684 1.00 64.38 98 ARG A N 1
ATOM 812 C CA . ARG A 1 98 ? 9.109 -17.644 -20.390 1.00 64.38 98 ARG A CA 1
ATOM 813 C C . ARG A 1 98 ? 9.393 -17.432 -21.882 1.00 64.38 98 ARG A C 1
ATOM 815 O O . ARG A 1 98 ? 8.604 -16.809 -22.582 1.00 64.38 98 ARG A O 1
ATOM 822 N N . GLY A 1 99 ? 10.492 -18.014 -22.370 1.00 59.34 99 GLY A N 1
ATOM 823 C CA . GLY A 1 99 ? 10.812 -18.108 -23.803 1.00 59.34 99 GLY A CA 1
ATOM 824 C C . GLY A 1 99 ? 11.348 -16.827 -24.452 1.00 59.34 99 GLY A C 1
ATOM 825 O O . GLY A 1 99 ? 11.527 -16.797 -25.665 1.00 59.34 99 GLY A O 1
ATOM 826 N N . LYS A 1 100 ? 11.627 -15.784 -23.667 1.00 61.88 100 LYS A N 1
ATOM 827 C CA . LYS A 1 100 ? 11.978 -14.442 -24.155 1.00 61.88 100 LYS A CA 1
ATOM 828 C C . LYS A 1 100 ? 13.416 -14.059 -23.798 1.00 61.88 100 LYS A C 1
ATOM 830 O O . LYS A 1 100 ? 13.665 -13.030 -23.187 1.00 61.88 100 LYS A O 1
ATOM 835 N N . ASN A 1 101 ? 14.385 -14.888 -24.177 1.00 59.75 101 ASN A N 1
ATOM 836 C CA . ASN A 1 101 ? 15.808 -14.635 -23.891 1.00 59.75 101 ASN A CA 1
ATOM 837 C C . ASN A 1 101 ? 16.428 -13.526 -24.772 1.00 59.75 101 ASN A C 1
ATOM 839 O O . ASN A 1 101 ? 17.569 -13.141 -24.542 1.00 59.75 101 ASN A O 1
ATOM 843 N N . ALA A 1 102 ? 15.697 -13.043 -25.785 1.00 60.41 102 ALA A N 1
ATOM 844 C CA . ALA A 1 102 ? 16.152 -12.056 -26.770 1.00 60.41 102 ALA A CA 1
ATOM 845 C C . ALA A 1 102 ? 15.494 -10.667 -26.628 1.00 60.41 102 ALA A C 1
ATOM 847 O O . ALA A 1 102 ? 15.885 -9.740 -27.336 1.00 60.41 102 ALA A O 1
ATOM 848 N N . ASP A 1 103 ? 14.516 -10.507 -25.729 1.00 62.88 103 ASP A N 1
ATOM 849 C CA . ASP A 1 103 ? 13.836 -9.225 -25.528 1.00 62.88 103 ASP A CA 1
ATOM 850 C C . ASP A 1 103 ? 14.682 -8.291 -24.648 1.00 62.88 103 ASP A C 1
ATOM 852 O O . ASP A 1 103 ? 15.334 -8.724 -23.694 1.00 62.88 103 ASP A O 1
ATOM 856 N N . HIS A 1 104 ? 14.638 -6.986 -24.939 1.00 68.75 104 HIS A N 1
ATOM 857 C CA . HIS A 1 104 ? 15.253 -5.927 -24.128 1.00 68.75 104 HIS A CA 1
ATOM 858 C C . HIS A 1 104 ? 14.446 -5.719 -22.832 1.00 68.75 104 HIS A C 1
ATOM 860 O O . HIS A 1 104 ? 13.822 -4.683 -22.615 1.00 68.75 104 HIS A O 1
ATOM 866 N N . TRP A 1 105 ? 14.408 -6.742 -21.974 1.00 71.12 105 TRP A N 1
ATOM 867 C CA . TRP A 1 105 ? 13.583 -6.785 -20.765 1.00 71.12 105 TRP A CA 1
ATOM 868 C C . TRP A 1 105 ? 13.780 -5.584 -19.855 1.00 71.12 105 TRP A C 1
ATOM 870 O O . TRP A 1 105 ? 12.808 -5.092 -19.293 1.00 71.12 105 TRP A O 1
ATOM 880 N N . THR A 1 106 ? 15.009 -5.079 -19.768 1.00 73.62 106 THR A N 1
ATOM 881 C CA . THR A 1 106 ? 15.346 -3.853 -19.040 1.00 73.62 106 THR A CA 1
ATOM 882 C C . THR A 1 106 ? 14.528 -2.658 -19.518 1.00 73.62 106 THR A C 1
ATOM 884 O O . THR A 1 106 ? 13.991 -1.942 -18.687 1.00 73.62 106 THR A O 1
ATOM 887 N N . ALA A 1 107 ? 14.348 -2.485 -20.830 1.00 77.00 107 ALA A N 1
ATOM 888 C CA . ALA A 1 107 ? 13.513 -1.423 -21.390 1.00 77.00 107 ALA A CA 1
ATOM 889 C C . ALA A 1 107 ? 12.015 -1.676 -21.153 1.00 77.00 107 ALA A C 1
ATOM 891 O O . ALA A 1 107 ? 11.258 -0.740 -20.912 1.00 77.00 107 ALA A O 1
ATOM 892 N N . VAL A 1 108 ? 11.582 -2.942 -21.188 1.00 75.44 108 VAL A N 1
ATOM 893 C CA . VAL A 1 108 ? 10.176 -3.324 -20.962 1.00 75.44 108 VAL A CA 1
ATOM 894 C C . VAL A 1 108 ? 9.737 -3.026 -19.527 1.00 75.44 108 VAL A C 1
ATOM 896 O O . VAL A 1 108 ? 8.610 -2.582 -19.314 1.00 75.44 108 VAL A O 1
ATOM 899 N N . ILE A 1 109 ? 10.612 -3.254 -18.544 1.00 79.88 109 ILE A N 1
ATOM 900 C CA . ILE A 1 109 ? 10.299 -3.060 -17.121 1.00 79.88 109 ILE A CA 1
ATOM 901 C C . ILE A 1 109 ? 10.838 -1.743 -16.554 1.00 79.88 109 ILE A C 1
ATOM 903 O O . ILE A 1 109 ? 10.698 -1.514 -15.353 1.00 79.88 109 ILE A O 1
ATOM 907 N N . ASP A 1 110 ? 11.438 -0.878 -17.375 1.00 85.12 110 ASP A N 1
ATOM 908 C CA . ASP A 1 110 ? 12.079 0.363 -16.921 1.00 85.12 110 ASP A CA 1
ATOM 909 C C . ASP A 1 110 ? 11.087 1.261 -16.173 1.00 85.12 110 ASP A C 1
ATOM 911 O O . ASP A 1 110 ? 11.337 1.681 -15.046 1.00 85.12 110 ASP A O 1
ATOM 915 N N . GLY A 1 111 ? 9.886 1.444 -16.730 1.00 84.56 111 GLY A N 1
ATOM 916 C CA . GLY A 1 111 ? 8.813 2.189 -16.067 1.00 84.56 111 GLY A CA 1
ATOM 917 C C . GLY A 1 111 ? 8.432 1.602 -14.703 1.00 84.56 111 GLY A C 1
ATOM 918 O O . GLY A 1 111 ? 8.272 2.344 -13.734 1.00 84.56 111 GLY A O 1
ATOM 919 N N . CYS A 1 112 ? 8.354 0.271 -14.594 1.00 84.50 112 CYS A N 1
ATOM 920 C CA . CYS A 1 112 ? 8.068 -0.394 -13.323 1.00 84.50 112 CYS A CA 1
ATOM 921 C C . CYS A 1 112 ? 9.222 -0.248 -12.326 1.00 84.50 112 CYS A C 1
ATOM 923 O O . CYS A 1 112 ? 8.990 -0.012 -11.145 1.00 84.50 112 CYS A O 1
ATOM 925 N N . THR A 1 113 ? 10.458 -0.330 -12.809 1.00 87.12 113 THR A N 1
ATOM 926 C CA . THR A 1 113 ? 11.673 -0.177 -12.003 1.00 87.12 113 THR A CA 1
ATOM 927 C C . THR A 1 113 ? 11.774 1.242 -11.452 1.00 87.12 113 THR A C 1
ATOM 929 O O . THR A 1 113 ? 12.004 1.429 -10.260 1.00 87.12 113 THR A O 1
ATOM 932 N N . ASN A 1 114 ? 11.512 2.247 -12.286 1.00 91.06 114 ASN A N 1
ATOM 933 C CA . ASN A 1 114 ? 11.493 3.651 -11.890 1.00 91.06 114 ASN A CA 1
ATOM 934 C C . ASN A 1 114 ? 10.390 3.935 -10.860 1.00 91.06 114 ASN A C 1
ATOM 936 O O . ASN A 1 114 ? 10.654 4.571 -9.839 1.00 91.06 114 ASN A O 1
ATOM 940 N N . ALA A 1 115 ? 9.181 3.406 -11.071 1.00 90.75 115 ALA A N 1
ATOM 941 C CA . ALA A 1 115 ? 8.087 3.535 -10.110 1.00 90.75 115 ALA A CA 1
ATOM 942 C C . ALA A 1 115 ? 8.410 2.853 -8.767 1.00 90.75 115 ALA A C 1
ATOM 944 O O . ALA A 1 115 ? 8.200 3.444 -7.710 1.00 90.75 115 ALA A O 1
ATOM 945 N N . TRP A 1 116 ? 8.988 1.647 -8.792 1.00 91.25 116 TRP A N 1
ATOM 946 C CA . TRP A 1 116 ? 9.432 0.944 -7.586 1.00 91.25 116 TRP A CA 1
ATOM 947 C C . TRP A 1 116 ? 10.546 1.696 -6.845 1.00 91.25 116 TRP A C 1
ATOM 949 O O . TRP A 1 116 ? 10.518 1.819 -5.618 1.00 91.25 116 TRP A O 1
ATOM 959 N N . ASN A 1 117 ? 11.519 2.252 -7.566 1.00 93.12 117 ASN A N 1
ATOM 960 C CA . ASN A 1 117 ? 12.584 3.062 -6.971 1.00 93.12 117 ASN A CA 1
ATOM 961 C C . ASN A 1 117 ? 12.028 4.331 -6.306 1.00 93.12 117 ASN A C 1
ATOM 963 O O . ASN A 1 117 ? 12.534 4.747 -5.266 1.00 93.12 117 ASN A O 1
ATOM 967 N N . ASN A 1 118 ? 10.944 4.891 -6.847 1.00 93.56 118 ASN A N 1
ATOM 968 C CA . ASN A 1 118 ? 10.257 6.064 -6.310 1.00 93.56 118 ASN A CA 1
ATOM 969 C C . ASN A 1 118 ? 9.114 5.737 -5.322 1.00 93.56 118 ASN A C 1
ATOM 971 O O . ASN A 1 118 ? 8.355 6.632 -4.942 1.00 93.56 118 ASN A O 1
ATOM 975 N N . ARG A 1 119 ? 8.966 4.474 -4.891 1.00 93.88 119 ARG A N 1
ATOM 976 C CA . ARG A 1 119 ? 7.809 4.004 -4.101 1.00 93.88 119 ARG A CA 1
ATOM 977 C C . ARG A 1 119 ? 7.515 4.852 -2.860 1.00 93.88 119 ARG A C 1
ATOM 979 O O . ARG A 1 119 ? 6.365 5.203 -2.625 1.00 93.88 119 ARG A O 1
ATOM 986 N N . ARG A 1 120 ? 8.554 5.298 -2.146 1.00 93.81 120 ARG A N 1
ATOM 987 C CA . ARG A 1 120 ? 8.431 6.127 -0.930 1.00 93.81 120 ARG A CA 1
ATOM 988 C C . ARG A 1 120 ? 7.793 7.496 -1.167 1.00 93.81 120 ARG A C 1
ATOM 990 O O . ARG A 1 120 ? 7.187 8.049 -0.261 1.00 93.81 120 ARG A O 1
ATOM 997 N N . ASN A 1 121 ? 7.893 8.023 -2.384 1.00 94.56 121 ASN A N 1
ATOM 998 C CA . ASN A 1 121 ? 7.252 9.280 -2.775 1.00 94.56 121 ASN A CA 1
ATOM 999 C C . ASN A 1 121 ? 5.875 9.058 -3.419 1.00 94.56 121 ASN A C 1
ATOM 1001 O O . ASN A 1 121 ? 5.239 10.013 -3.852 1.00 94.56 121 ASN A O 1
ATOM 1005 N N . SER A 1 122 ? 5.438 7.801 -3.521 1.00 93.25 122 SER A N 1
ATOM 1006 C CA . SER A 1 122 ? 4.205 7.391 -4.197 1.00 93.25 122 SER A CA 1
ATOM 1007 C C . SER A 1 122 ? 3.160 6.872 -3.205 1.00 93.25 122 SER A C 1
ATOM 1009 O O . SER A 1 122 ? 2.244 6.152 -3.595 1.00 93.25 122 SER A O 1
ATOM 1011 N N . CYS A 1 123 ? 3.300 7.189 -1.913 1.00 93.00 123 CYS A N 1
ATOM 1012 C CA . CYS A 1 123 ? 2.299 6.840 -0.910 1.00 93.00 123 CYS A CA 1
ATOM 1013 C C . CYS A 1 123 ? 0.981 7.571 -1.171 1.00 93.00 123 CYS A C 1
ATOM 1015 O O . CYS A 1 123 ? 0.979 8.722 -1.616 1.00 93.00 123 CYS A O 1
ATOM 1017 N N . PHE A 1 124 ? -0.142 6.908 -0.892 1.00 91.62 124 PHE A N 1
ATOM 1018 C CA . PHE A 1 124 ? -1.438 7.569 -0.998 1.00 91.62 124 PHE A CA 1
ATOM 1019 C C . PHE A 1 124 ? -1.513 8.768 -0.044 1.00 91.62 124 PHE A C 1
ATOM 1021 O O . PHE A 1 124 ? -0.904 8.793 1.029 1.00 91.62 124 PHE A O 1
ATOM 1028 N N . GLN A 1 125 ? -2.298 9.776 -0.417 1.00 91.38 125 GLN A N 1
ATOM 1029 C CA . GLN A 1 125 ? -2.529 10.913 0.462 1.00 91.38 125 GLN A CA 1
ATOM 1030 C C . GLN A 1 125 ? -3.413 10.484 1.637 1.00 91.38 125 GLN A C 1
ATOM 1032 O O . GLN A 1 125 ? -4.593 10.180 1.462 1.00 91.38 125 GLN A O 1
ATOM 1037 N N . ARG A 1 126 ? -2.845 10.473 2.846 1.00 91.75 126 ARG A N 1
ATOM 1038 C CA . ARG A 1 126 ? -3.585 10.171 4.077 1.00 91.75 126 ARG A CA 1
ATOM 1039 C C . ARG A 1 126 ? -4.716 11.181 4.281 1.00 91.75 126 ARG A C 1
ATOM 1041 O O . ARG A 1 126 ? -4.490 12.391 4.284 1.00 91.75 126 ARG A O 1
ATOM 1048 N N . THR A 1 127 ? -5.928 10.680 4.468 1.00 91.25 127 THR A N 1
ATOM 1049 C CA . THR A 1 127 ? -7.097 11.482 4.850 1.00 91.25 127 THR A CA 1
ATOM 1050 C C . THR A 1 127 ? -7.228 11.553 6.373 1.00 91.25 127 THR A C 1
ATOM 1052 O O . THR A 1 127 ? -6.407 11.007 7.110 1.00 91.25 127 THR A O 1
ATOM 1055 N N . GLY A 1 128 ? -8.312 12.167 6.859 1.00 89.38 128 GLY A N 1
ATOM 1056 C CA . GLY A 1 128 ? -8.721 12.032 8.257 1.00 89.38 128 GLY A CA 1
ATOM 1057 C C . GLY A 1 128 ? -9.007 10.575 8.663 1.00 89.38 128 GLY A C 1
ATOM 1058 O O . GLY A 1 128 ? -9.109 9.695 7.792 1.00 89.38 128 GLY A O 1
ATOM 1059 N N . PRO A 1 129 ? -9.135 10.315 9.977 1.00 88.44 129 PRO A N 1
ATOM 1060 C CA . PRO A 1 129 ? -9.444 8.991 10.497 1.00 88.44 129 PRO A CA 1
ATOM 1061 C C . PRO A 1 129 ? -10.810 8.512 10.002 1.00 88.44 129 PRO 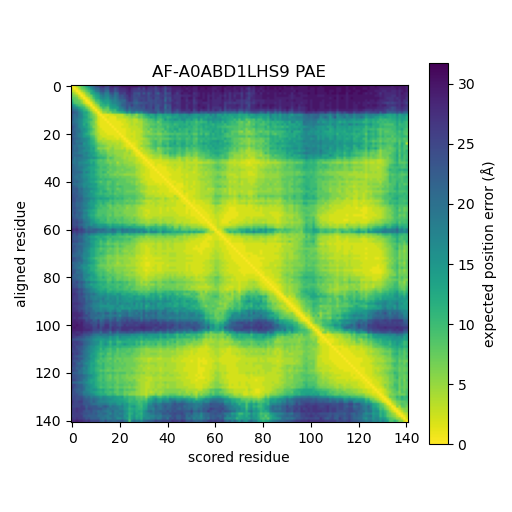A C 1
ATOM 1063 O O . PRO A 1 129 ? -11.744 9.298 9.818 1.00 88.44 129 PRO A O 1
ATOM 1066 N N . GLN A 1 130 ? -10.937 7.206 9.784 1.00 80.94 130 GLN A N 1
ATOM 1067 C CA . GLN A 1 130 ? -12.222 6.602 9.458 1.00 80.94 130 GLN A CA 1
ATOM 1068 C C . GLN A 1 130 ? -13.185 6.751 10.644 1.00 80.94 130 GLN A C 1
ATOM 1070 O O . GLN A 1 130 ? -12.964 6.184 11.711 1.00 80.94 130 GLN A O 1
ATOM 1075 N N . GLU A 1 131 ? -14.289 7.465 10.430 1.00 75.06 131 GLU A N 1
ATOM 1076 C CA . GLU A 1 131 ? -15.359 7.640 11.413 1.00 75.06 131 GLU A CA 1
ATOM 1077 C C . GLU A 1 131 ? -16.616 6.885 10.971 1.00 75.06 131 GLU A C 1
ATOM 1079 O O . GLU A 1 131 ? -17.045 6.989 9.819 1.00 75.06 131 GLU A O 1
ATOM 1084 N N . GLY A 1 132 ? -17.208 6.114 11.887 1.00 66.38 132 GLY A N 1
ATOM 1085 C CA . GLY A 1 132 ? -18.464 5.397 11.658 1.00 66.38 132 GLY A CA 1
ATOM 1086 C C . GLY A 1 132 ? -18.415 4.298 10.585 1.00 66.38 132 GLY A C 1
ATOM 1087 O O . GLY A 1 132 ? -17.398 4.042 9.931 1.00 66.38 132 GLY A O 1
ATOM 1088 N N . LEU A 1 133 ? -19.553 3.618 10.418 1.00 64.12 133 LEU A N 1
ATOM 1089 C CA . LEU A 1 133 ? -19.783 2.676 9.318 1.00 64.12 133 LEU A CA 1
ATOM 1090 C C . LEU A 1 133 ? -20.008 3.450 8.009 1.00 64.12 133 LEU A C 1
ATOM 1092 O O . LEU A 1 133 ? -20.494 4.580 8.034 1.00 64.12 133 LEU A O 1
ATOM 1096 N N . LEU A 1 134 ? -19.687 2.839 6.861 1.00 58.50 134 LEU A N 1
ATOM 1097 C CA . LEU A 1 134 ? -20.085 3.367 5.550 1.00 58.50 134 LEU A CA 1
ATOM 1098 C C . LEU A 1 134 ? -21.596 3.601 5.555 1.00 58.50 134 LEU A C 1
ATOM 1100 O O . LEU A 1 134 ? -22.369 2.644 5.621 1.00 58.50 134 LEU A O 1
ATOM 1104 N N . SER A 1 135 ? -22.018 4.866 5.497 1.00 53.31 135 SER A N 1
ATOM 1105 C CA . SER A 1 135 ? -23.427 5.155 5.278 1.00 53.31 135 SER A CA 1
ATOM 1106 C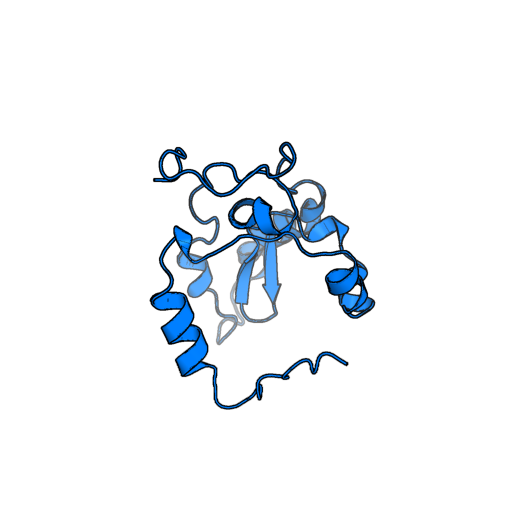 C . SER A 1 135 ? -23.812 4.611 3.902 1.00 53.31 135 SER A C 1
ATOM 1108 O O . SER A 1 135 ? -23.023 4.635 2.953 1.00 53.31 135 SER A O 1
ATOM 1110 N N . SER A 1 136 ? -25.056 4.162 3.761 1.00 54.94 136 SER A N 1
ATOM 1111 C CA . SER A 1 136 ? -25.631 3.780 2.467 1.00 54.94 136 SER A CA 1
ATOM 1112 C C . SER A 1 136 ? -25.786 4.961 1.494 1.00 54.94 136 SER A C 1
ATOM 1114 O O . SER A 1 136 ? -26.463 4.820 0.483 1.00 54.94 136 SER A O 1
ATOM 1116 N N . GLN A 1 137 ? -25.231 6.130 1.824 1.00 45.62 137 GLN A N 1
ATOM 1117 C CA . GLN A 1 137 ? -25.280 7.375 1.058 1.00 45.62 137 GLN A CA 1
ATOM 1118 C C . GLN A 1 137 ? -23.879 7.878 0.685 1.00 45.62 137 GLN A C 1
ATOM 1120 O O . GLN A 1 137 ? -23.735 9.005 0.232 1.00 45.62 137 GLN A O 1
ATOM 1125 N N . SER A 1 138 ? -22.833 7.087 0.926 1.00 56.47 138 SER A N 1
ATOM 1126 C CA . SER A 1 138 ? -21.474 7.449 0.538 1.00 56.47 138 SER A CA 1
ATOM 1127 C C . SER A 1 138 ? -21.348 7.482 -0.990 1.00 56.47 138 SER A C 1
ATOM 1129 O O . SER A 1 138 ? -21.833 6.562 -1.642 1.00 56.47 138 SER A O 1
ATOM 1131 N N . ASP A 1 139 ? -20.634 8.470 -1.546 1.00 51.88 139 ASP A N 1
ATOM 1132 C CA . ASP A 1 139 ? -20.401 8.675 -2.998 1.00 51.88 139 ASP A CA 1
ATOM 1133 C C . ASP A 1 139 ? -19.663 7.513 -3.714 1.00 51.88 139 ASP A C 1
ATOM 1135 O O . ASP A 1 139 ? -19.289 7.595 -4.879 1.00 51.88 139 ASP A O 1
ATOM 1139 N N . TYR A 1 140 ? -19.436 6.414 -3.000 1.00 52.22 140 TYR A N 1
ATOM 1140 C CA . TYR A 1 140 ? -18.931 5.128 -3.477 1.00 52.22 140 TYR A CA 1
ATOM 1141 C C . TYR A 1 140 ? -19.976 4.221 -4.116 1.00 52.22 140 TYR A C 1
ATOM 1143 O O . TYR A 1 140 ? -19.641 3.097 -4.506 1.00 52.22 140 TYR A O 1
ATOM 1151 N N . ILE A 1 141 ? -21.239 4.642 -4.091 1.00 49.00 141 ILE A N 1
ATOM 1152 C CA . ILE A 1 141 ? -22.399 3.837 -4.471 1.00 49.00 141 ILE A CA 1
ATOM 1153 C C . ILE A 1 141 ? -22.834 4.181 -5.888 1.00 49.00 141 ILE A C 1
ATOM 1155 O O . ILE A 1 141 ? -22.987 5.384 -6.185 1.00 49.00 141 ILE A O 1
#

Sequence (141 aa):
MSQHHALPMVDNMGVIRKTLDYLRRSDFIWYPYSADVIDQLSDECRHEMDIWESICPLVSNLIIEWHQPDRIMRQFGFQQLIPHPPCTPPQVHHLTLRGKNADHWTAVIDGCTNAWNNRRNSCFQRTGPQEGLLSSQSDYI

Mean predicted aligned error: 10.65 Å

Radius of gyration: 19.04 Å; Cα contacts (8 Å, |Δi|>4): 116; chains: 1; bounding box: 42×39×58 Å

Foldseek 3Di:
DDDDDDDDDDPCPVVVVVVVVPQDLVNDDLAAQDPVNLVPDDCVVVVPPLLLQFFAWDDDPFATDTRCCLQNCSNNQADRDQDDPGPDDPCRVVDGPPPPPPDPVCVVCVVRVVRVVCRSVRGDDGHDGDDDRPDPPPPND

Solvent-accessible surface area (backbone atoms only — not comparable to full-atom values): 8955 Å² total; per-residue (Å²): 139,84,81,81,82,78,76,79,86,81,89,40,64,70,57,52,51,52,49,60,75,67,53,49,76,91,71,56,80,82,61,43,72,45,69,74,60,61,69,69,47,54,68,78,67,54,72,56,54,81,48,64,43,18,47,27,46,46,79,50,98,60,46,61,47,58,42,58,38,52,74,49,27,33,44,75,39,19,45,67,60,88,59,74,79,80,82,59,58,80,68,42,82,71,53,55,68,76,92,51,90,82,59,67,56,68,70,75,43,39,69,46,50,52,41,42,74,44,19,79,81,32,44,54,84,83,55,61,70,58,71,82,74,86,57,100,77,47,93,83,112

Organism: NCBI:txid520843